Protein AF-A0A920TY82-F1 (afdb_monomer)

Foldseek 3Di:
DPDLVVVLLVVLLVVLQVLCVVVVHHLDLVVLVVQCPDPDHDQSNVLSSLSSNLSVQLVVCVVVVNPPSNVVSVVVNQVSLCPRPPVVSVVSVVVSVVVVCVVVVVPD

Sequence (108 aa):
MNNIVDNVIRELEFKAGVTLASFGLQAELKSIQNYLNKESIDEDLRDACYIIFRTHFIREALKRDDAEDACYNLIMLWDHCSKAGDENYNEILVDSIDKLLKVTNKRI

Nearest PDB structures (foldseek):
  6uve-assembly1_B  TM=4.789E-01  e=3.142E+00  Homo sapiens

Secondary structure (DSSP, 8-state):
---HHHHHHHHHHHHHHHHHHHTT----HHHHHHHHT-SS--HHHHHHHHHHHHHHHHHHHHHTT-HHHHHHHHHHHHHHHTT-SSHHHHHHHHHHHHHHHHHHGGG-

Solvent-accessible surface area (backbone atoms only — not comparable to full-atom values): 6048 Å² total; per-residue (Å²): 131,94,44,69,67,60,53,50,53,50,52,52,42,50,56,24,48,53,50,34,45,76,73,75,42,72,99,42,68,70,60,34,52,57,54,73,69,44,96,74,67,59,66,68,57,47,50,23,36,49,48,50,53,32,55,50,48,26,53,55,19,57,75,67,72,33,62,65,58,23,49,52,31,49,52,54,45,50,58,46,32,71,68,42,92,55,58,66,51,32,50,54,51,52,54,48,49,52,53,49,48,59,62,62,59,70,76,113

Structure (mmCIF, N/CA/C/O backbone):
data_AF-A0A920TY82-F1
#
_entry.id   AF-A0A920TY82-F1
#
loop_
_atom_site.group_PDB
_atom_site.id
_atom_site.type_symbol
_atom_site.label_atom_id
_atom_site.label_alt_id
_atom_site.label_comp_id
_atom_site.label_asym_id
_atom_site.label_entity_id
_atom_site.label_seq_id
_atom_site.pdbx_PDB_ins_code
_atom_site.Cartn_x
_atom_site.Cartn_y
_atom_site.Cartn_z
_atom_site.occupancy
_atom_site.B_iso_or_equiv
_atom_site.auth_seq_id
_atom_site.auth_comp_id
_atom_site.auth_asym_id
_atom_site.auth_atom_id
_atom_site.pdbx_PDB_model_num
ATOM 1 N N . MET A 1 1 ? 3.964 4.453 -17.888 1.00 35.78 1 MET A N 1
ATOM 2 C CA . MET A 1 1 ? 4.418 3.049 -17.968 1.00 35.78 1 MET A CA 1
ATOM 3 C C . MET A 1 1 ? 3.579 2.270 -16.962 1.00 35.78 1 MET A C 1
ATOM 5 O O . MET A 1 1 ? 3.731 2.530 -15.779 1.00 35.78 1 MET A O 1
ATOM 9 N N . ASN A 1 2 ? 2.627 1.434 -17.398 1.00 51.59 2 ASN A N 1
ATOM 10 C CA . ASN A 1 2 ? 1.837 0.579 -16.493 1.00 51.59 2 ASN A CA 1
ATOM 11 C C . ASN A 1 2 ? 2.743 -0.556 -15.993 1.00 51.59 2 ASN A C 1
ATOM 13 O O . ASN A 1 2 ? 2.744 -1.647 -16.557 1.00 51.59 2 ASN A O 1
ATOM 17 N N . ASN A 1 3 ? 3.590 -0.263 -15.005 1.00 74.31 3 ASN A N 1
ATOM 18 C CA . ASN A 1 3 ? 4.376 -1.283 -14.326 1.00 74.31 3 ASN A CA 1
ATOM 19 C C . ASN A 1 3 ? 3.437 -2.029 -13.373 1.00 74.31 3 ASN A C 1
ATOM 21 O O . ASN A 1 3 ? 2.709 -1.391 -12.616 1.00 74.31 3 ASN A O 1
ATOM 25 N N . ILE A 1 4 ? 3.451 -3.363 -13.412 1.00 77.00 4 ILE A N 1
ATOM 26 C CA . ILE A 1 4 ? 2.652 -4.206 -12.515 1.00 77.00 4 ILE A CA 1
ATOM 27 C C . ILE A 1 4 ? 2.857 -3.774 -11.059 1.00 77.00 4 ILE A C 1
ATOM 29 O O . ILE A 1 4 ? 1.874 -3.636 -10.345 1.00 77.00 4 ILE A O 1
ATOM 33 N N . VAL A 1 5 ? 4.089 -3.427 -10.668 1.00 80.38 5 VAL A N 1
ATOM 34 C CA . VAL A 1 5 ? 4.418 -2.923 -9.323 1.00 80.38 5 VAL A CA 1
ATOM 35 C C . VAL A 1 5 ? 3.643 -1.649 -8.961 1.00 80.38 5 VAL A C 1
ATOM 37 O O . VAL A 1 5 ? 3.122 -1.553 -7.857 1.00 80.38 5 VAL A O 1
ATOM 40 N N . ASP A 1 6 ? 3.511 -0.685 -9.879 1.00 86.25 6 ASP A N 1
ATOM 41 C CA . ASP A 1 6 ? 2.753 0.551 -9.613 1.00 86.25 6 ASP A CA 1
ATOM 42 C C . ASP A 1 6 ? 1.248 0.269 -9.495 1.00 86.25 6 ASP A C 1
ATOM 44 O O . ASP A 1 6 ? 0.568 0.915 -8.704 1.00 86.25 6 ASP A O 1
ATOM 48 N N . ASN A 1 7 ? 0.728 -0.732 -10.214 1.00 88.12 7 ASN A N 1
ATOM 49 C CA . ASN A 1 7 ? -0.659 -1.167 -10.038 1.00 88.12 7 ASN A CA 1
ATOM 50 C C . ASN A 1 7 ? -0.880 -1.819 -8.666 1.00 88.12 7 ASN A C 1
ATOM 52 O O . ASN A 1 7 ? -1.856 -1.468 -8.010 1.00 88.12 7 ASN A O 1
ATOM 56 N N . VAL A 1 8 ? 0.033 -2.691 -8.210 1.00 90.44 8 VAL A N 1
ATOM 57 C CA 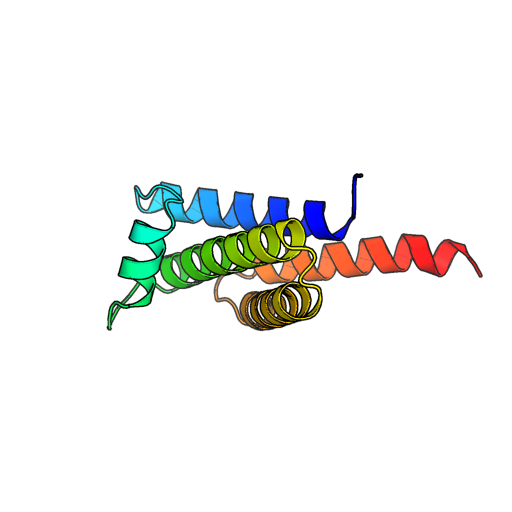. VAL A 1 8 ? -0.037 -3.282 -6.858 1.00 90.44 8 VAL A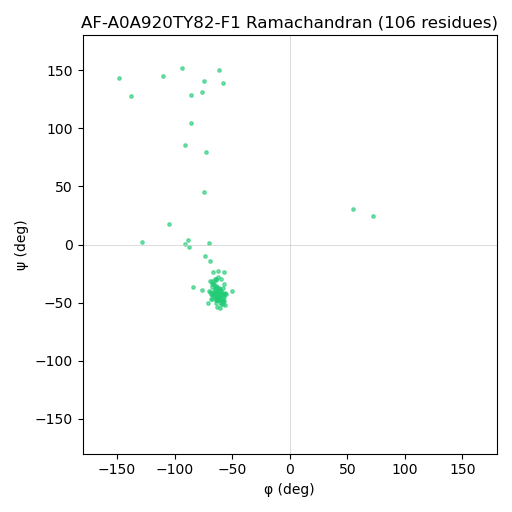 CA 1
ATOM 58 C C . VAL A 1 8 ? -0.027 -2.184 -5.800 1.00 90.44 8 VAL A C 1
ATOM 60 O O . VAL A 1 8 ? -0.885 -2.155 -4.925 1.00 90.44 8 VAL A O 1
ATOM 63 N N . ILE A 1 9 ? 0.915 -1.240 -5.911 1.00 93.25 9 ILE A N 1
ATOM 64 C CA . ILE A 1 9 ? 1.035 -0.118 -4.975 1.00 93.25 9 ILE A CA 1
ATOM 65 C C . ILE A 1 9 ? -0.265 0.688 -4.926 1.00 93.25 9 ILE A C 1
ATOM 67 O O . ILE A 1 9 ? -0.737 0.998 -3.839 1.00 93.25 9 ILE A O 1
ATOM 71 N N . ARG A 1 10 ? -0.876 0.995 -6.076 1.00 93.75 10 ARG A N 1
ATOM 72 C CA . ARG A 1 10 ? -2.145 1.739 -6.117 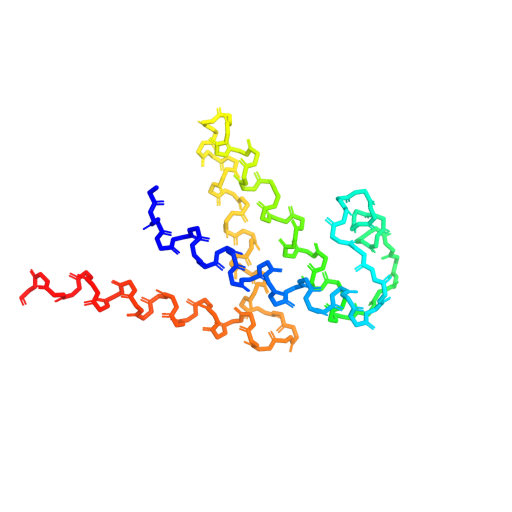1.00 93.75 10 ARG A CA 1
ATOM 73 C C . ARG A 1 10 ? -3.308 0.972 -5.498 1.00 93.75 10 ARG A C 1
ATOM 75 O O . ARG A 1 10 ? -4.167 1.589 -4.880 1.00 93.75 10 ARG A O 1
ATOM 82 N N . GLU A 1 11 ? -3.365 -0.341 -5.685 1.00 94.62 11 GLU A N 1
ATOM 83 C CA . GLU A 1 11 ? -4.423 -1.178 -5.116 1.00 94.62 11 GLU A CA 1
ATOM 84 C C . GLU A 1 11 ? -4.304 -1.254 -3.586 1.00 94.62 11 GLU A C 1
ATOM 86 O O . GLU A 1 11 ? -5.292 -1.050 -2.877 1.00 94.62 11 GLU A O 1
ATOM 91 N N . LEU A 1 12 ? -3.076 -1.404 -3.076 1.00 95.88 12 LEU A N 1
ATOM 92 C CA . LEU A 1 12 ? -2.774 -1.303 -1.645 1.00 95.88 12 LEU A CA 1
ATOM 93 C C . LEU A 1 12 ? -3.117 0.088 -1.088 1.00 95.88 12 LEU A C 1
ATOM 95 O O . LEU A 1 12 ? -3.782 0.189 -0.059 1.00 95.88 12 LEU A O 1
ATOM 99 N N . GLU A 1 13 ? -2.715 1.160 -1.779 1.00 95.62 13 GLU A N 1
ATOM 100 C CA . GLU A 1 13 ? -3.040 2.545 -1.407 1.00 95.62 13 GLU A CA 1
ATOM 101 C C . GLU A 1 13 ? -4.551 2.781 -1.369 1.00 95.62 13 GLU A C 1
ATOM 103 O O . GLU A 1 13 ? -5.048 3.442 -0.460 1.00 95.62 13 GLU A O 1
ATOM 108 N N . PHE A 1 14 ? -5.295 2.238 -2.335 1.00 95.50 14 PHE A N 1
ATOM 109 C CA . PHE A 1 14 ? -6.746 2.365 -2.382 1.00 95.50 14 PHE A CA 1
ATOM 110 C C . PHE A 1 14 ? -7.399 1.681 -1.181 1.00 95.50 14 PHE A C 1
ATOM 112 O O . PHE A 1 14 ? -8.189 2.309 -0.476 1.00 95.50 14 PHE A O 1
ATOM 119 N N . LYS A 1 15 ? -7.037 0.422 -0.909 1.00 95.81 15 LYS A N 1
ATOM 120 C CA . LYS A 1 15 ? -7.571 -0.333 0.229 1.00 95.81 15 LYS A CA 1
ATOM 121 C C . LYS A 1 15 ? -7.229 0.343 1.562 1.00 95.81 15 LYS A C 1
ATOM 123 O O . LYS A 1 15 ? -8.129 0.562 2.371 1.00 95.81 15 LYS A O 1
ATOM 128 N N . ALA A 1 16 ? -5.980 0.770 1.746 1.00 96.31 16 ALA A N 1
ATOM 129 C CA . ALA A 1 16 ? -5.565 1.522 2.927 1.00 96.31 16 ALA A CA 1
ATOM 130 C C . ALA A 1 16 ? -6.300 2.864 3.044 1.00 96.31 16 ALA A C 1
ATOM 132 O O . ALA A 1 16 ? -6.725 3.246 4.131 1.00 96.31 16 ALA A O 1
ATOM 133 N N . GLY A 1 17 ? -6.518 3.563 1.929 1.00 96.12 17 GLY A N 1
ATOM 134 C CA . GLY A 1 17 ? -7.290 4.803 1.885 1.00 96.12 17 GLY A CA 1
ATOM 135 C C . GLY A 1 17 ? -8.746 4.620 2.318 1.00 96.12 17 GLY A C 1
ATOM 136 O O . GLY A 1 17 ? -9.271 5.466 3.042 1.00 96.12 17 GLY A O 1
ATOM 137 N N . VAL A 1 18 ? -9.386 3.509 1.937 1.00 96.12 18 VAL A N 1
ATOM 138 C CA . VAL A 1 18 ? -10.739 3.154 2.400 1.00 96.12 18 VAL A CA 1
ATOM 139 C C . VAL A 1 18 ? -10.757 2.936 3.913 1.00 96.12 18 VAL A C 1
ATOM 141 O O . VAL A 1 18 ? -11.632 3.481 4.585 1.00 96.12 18 VAL A O 1
ATOM 144 N N . THR A 1 19 ? -9.774 2.215 4.458 1.00 96.12 19 THR A N 1
ATOM 145 C CA . THR A 1 19 ? -9.646 2.026 5.910 1.00 96.12 19 THR A CA 1
ATOM 146 C C . THR A 1 19 ? -9.407 3.360 6.619 1.00 96.12 19 THR A C 1
ATOM 148 O O . THR A 1 19 ? -10.130 3.700 7.546 1.00 96.12 19 THR A O 1
ATOM 151 N N . LEU A 1 20 ? -8.479 4.204 6.158 1.00 95.44 20 LEU A N 1
ATOM 152 C CA . LEU A 1 20 ? -8.277 5.536 6.751 1.00 95.44 20 LEU A CA 1
ATOM 153 C C . LEU A 1 20 ? -9.570 6.365 6.757 1.00 95.44 20 LEU A C 1
ATOM 155 O O . LEU A 1 20 ? -9.903 6.989 7.769 1.00 95.44 20 LEU A O 1
ATOM 159 N N . ALA A 1 21 ? -10.333 6.324 5.663 1.00 94.62 21 ALA A N 1
ATOM 160 C CA . ALA A 1 21 ? -11.600 7.031 5.554 1.00 94.62 21 ALA A CA 1
ATOM 161 C C . ALA A 1 21 ? -12.654 6.519 6.552 1.00 94.62 21 ALA A C 1
ATOM 163 O O . ALA A 1 21 ? -13.398 7.337 7.096 1.00 94.62 21 ALA A O 1
ATOM 164 N N . SER A 1 22 ? -12.701 5.214 6.859 1.00 95.56 22 SER A N 1
ATOM 165 C CA . SER A 1 22 ? -13.621 4.684 7.881 1.00 95.56 22 SER A CA 1
ATOM 166 C C . SER A 1 22 ? -13.286 5.163 9.296 1.00 95.56 22 SER A C 1
ATOM 168 O O . SER A 1 22 ? -14.181 5.254 10.132 1.00 95.56 22 SER A O 1
ATOM 170 N N . PHE A 1 23 ? -12.032 5.547 9.550 1.00 93.00 23 PHE A N 1
ATOM 171 C CA . PHE A 1 23 ? -11.602 6.215 10.786 1.00 93.00 23 PHE A CA 1
ATOM 172 C C . PHE A 1 23 ? -11.726 7.751 10.729 1.00 93.00 23 PHE A C 1
ATOM 174 O O . PHE A 1 23 ? -11.342 8.438 11.676 1.00 93.00 23 PHE A O 1
ATOM 181 N N . GLY A 1 24 ? -12.259 8.317 9.638 1.00 92.81 24 GLY A N 1
ATOM 182 C CA . GLY A 1 24 ? -12.388 9.766 9.453 1.00 92.81 24 GLY A CA 1
ATOM 183 C C . GLY A 1 24 ? -1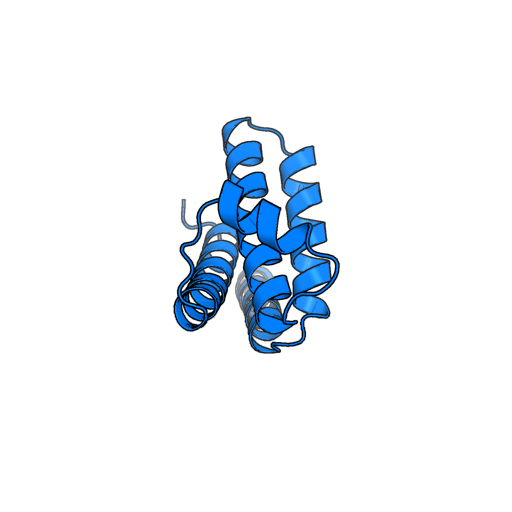1.059 10.475 9.177 1.00 92.81 24 GLY A C 1
ATOM 184 O O . GLY A 1 24 ? -10.924 11.665 9.465 1.00 92.81 24 GLY A O 1
ATOM 185 N N . LEU A 1 25 ? -10.065 9.756 8.649 1.00 91.81 25 LEU A N 1
ATOM 186 C CA . LEU A 1 25 ? -8.713 10.257 8.424 1.00 91.81 25 LEU A CA 1
ATOM 187 C C . LEU A 1 25 ? -8.410 10.424 6.940 1.00 91.81 25 LEU A C 1
ATOM 189 O O . LEU A 1 25 ? -8.824 9.634 6.095 1.00 91.81 25 LEU A O 1
ATOM 193 N N . GLN A 1 26 ? -7.633 11.460 6.637 1.00 88.44 26 GLN A N 1
ATOM 194 C CA . GLN A 1 26 ? -7.049 11.655 5.317 1.00 88.44 26 GLN A CA 1
ATOM 195 C C . GLN A 1 26 ? -5.648 11.046 5.258 1.00 88.44 26 GLN A C 1
ATOM 197 O O . GLN A 1 26 ? -4.927 11.004 6.258 1.00 88.44 26 GLN A O 1
ATOM 202 N N . ALA A 1 27 ? -5.247 10.626 4.059 1.00 86.88 27 ALA A N 1
ATOM 203 C CA . ALA A 1 27 ? -3.937 10.052 3.759 1.00 86.88 27 ALA A CA 1
ATOM 204 C C . ALA A 1 27 ? -2.809 11.110 3.721 1.00 86.88 27 ALA A C 1
ATOM 206 O O . ALA A 1 27 ? -1.983 11.139 2.811 1.00 86.88 27 ALA A O 1
ATOM 207 N N . GLU A 1 28 ? -2.778 12.015 4.699 1.00 91.62 28 GLU A N 1
ATOM 208 C CA . GLU A 1 28 ? -1.723 13.015 4.841 1.00 91.62 28 GLU A CA 1
ATOM 209 C C . GLU A 1 28 ? -0.539 12.443 5.626 1.00 91.62 28 GLU A C 1
ATOM 211 O O . GLU A 1 28 ? -0.699 11.952 6.746 1.00 91.62 28 GLU A O 1
ATOM 216 N N . LEU A 1 29 ? 0.674 12.565 5.078 1.00 91.31 29 LEU A N 1
ATOM 217 C CA . LEU A 1 29 ? 1.872 11.922 5.633 1.00 91.31 29 LEU A CA 1
ATOM 218 C C . LEU A 1 29 ? 2.149 12.301 7.095 1.00 91.31 29 LEU A C 1
ATOM 220 O O . LEU A 1 29 ? 2.470 11.437 7.907 1.00 91.31 29 LEU A O 1
ATOM 224 N N . LYS A 1 30 ? 1.994 13.582 7.450 1.00 91.50 30 LYS A N 1
ATOM 225 C CA . LYS A 1 30 ? 2.206 14.059 8.825 1.00 91.50 30 LYS A CA 1
ATOM 226 C C . LYS A 1 30 ? 1.201 13.436 9.796 1.00 91.50 30 LYS A C 1
ATOM 228 O O . LYS A 1 30 ? 1.565 13.043 10.901 1.00 91.50 30 LYS A O 1
ATOM 233 N N . SER A 1 31 ? -0.058 13.337 9.378 1.00 89.25 31 SER A N 1
ATOM 234 C CA . SER A 1 31 ? -1.120 12.711 10.164 1.00 89.25 31 SER A CA 1
ATOM 235 C C . SER A 1 31 ? -0.822 11.227 10.366 1.00 89.25 31 SER A C 1
ATOM 237 O O . SER A 1 31 ? -0.815 10.759 11.501 1.00 89.25 31 SER A O 1
ATOM 239 N N . ILE A 1 32 ? -0.458 10.518 9.297 1.00 93.75 32 ILE A N 1
ATOM 240 C CA . ILE A 1 32 ? -0.055 9.105 9.332 1.00 93.75 32 ILE A CA 1
ATOM 241 C C . ILE A 1 32 ? 1.124 8.870 10.283 1.00 93.75 32 ILE A C 1
ATOM 243 O O . ILE A 1 32 ? 1.050 8.000 11.147 1.00 93.75 32 ILE A O 1
ATOM 247 N N . GLN A 1 33 ? 2.186 9.673 10.181 1.00 91.94 33 GLN A N 1
ATOM 248 C CA . GLN A 1 33 ? 3.344 9.589 11.078 1.00 91.94 33 GLN A CA 1
ATOM 249 C C . GLN A 1 33 ? 2.946 9.754 12.547 1.00 91.94 33 GLN A C 1
ATOM 251 O O . GLN A 1 33 ? 3.408 9.003 13.402 1.00 91.94 33 GLN A O 1
ATOM 256 N N . ASN A 1 34 ? 2.057 10.704 12.850 1.00 91.81 34 ASN A N 1
ATOM 257 C CA . ASN A 1 34 ? 1.576 10.904 14.215 1.00 91.81 34 ASN A CA 1
ATOM 258 C C . ASN A 1 34 ? 0.816 9.685 14.746 1.00 91.81 34 ASN A C 1
ATOM 260 O O . ASN A 1 34 ? 0.931 9.387 15.930 1.00 91.81 34 ASN A O 1
ATOM 264 N N . TYR A 1 35 ? 0.048 8.993 13.901 1.00 91.69 35 TYR A N 1
ATOM 265 C CA . TYR A 1 35 ? -0.643 7.760 14.282 1.00 91.69 35 TYR A CA 1
ATOM 266 C C . TYR A 1 35 ? 0.334 6.616 14.541 1.00 91.69 35 TYR A C 1
ATOM 268 O O . TYR A 1 35 ? 0.246 5.981 15.587 1.00 91.69 35 TYR A O 1
ATOM 276 N N . LEU A 1 36 ? 1.304 6.410 13.649 1.00 92.06 36 LEU A N 1
ATOM 277 C CA . LEU A 1 36 ? 2.317 5.359 13.795 1.00 92.06 36 LEU A CA 1
ATOM 278 C C . LEU A 1 36 ? 3.208 5.537 15.037 1.00 92.06 36 LEU A C 1
ATOM 280 O O . LEU A 1 36 ? 3.764 4.561 15.527 1.00 92.06 36 LEU A O 1
ATOM 284 N N . ASN A 1 37 ? 3.321 6.759 15.563 1.00 92.25 37 ASN A N 1
ATOM 285 C CA . ASN A 1 37 ? 4.085 7.061 16.776 1.00 92.25 37 ASN A CA 1
ATOM 286 C C . ASN A 1 37 ? 3.286 6.898 18.082 1.00 92.25 37 ASN A C 1
ATOM 288 O O . ASN A 1 37 ? 3.837 7.131 19.159 1.00 92.25 37 ASN A O 1
ATOM 292 N N . LYS A 1 38 ? 1.992 6.559 18.027 1.00 92.19 38 LYS A N 1
ATOM 293 C CA . LYS A 1 38 ? 1.191 6.342 19.241 1.00 92.19 38 LYS A CA 1
ATOM 294 C C . LYS A 1 38 ? 1.563 5.013 19.893 1.00 92.19 38 LYS A C 1
ATOM 296 O O . LYS A 1 38 ? 1.719 4.009 19.209 1.00 92.19 38 LYS A O 1
ATOM 301 N N . GLU A 1 39 ? 1.611 4.993 21.225 1.00 86.00 39 GLU A N 1
ATOM 302 C CA . GLU A 1 39 ? 1.823 3.756 21.999 1.00 86.00 39 GLU A CA 1
ATOM 303 C C . GLU A 1 39 ? 0.697 2.733 21.800 1.00 86.00 39 GLU A C 1
ATOM 305 O O . GLU A 1 39 ? 0.916 1.531 21.920 1.00 86.00 39 GLU A O 1
ATOM 310 N N . SER A 1 40 ? -0.512 3.212 21.498 1.00 90.88 40 SER A N 1
ATOM 311 C CA . SER A 1 40 ? -1.684 2.387 21.237 1.00 90.88 40 SER A CA 1
ATOM 312 C C . SER A 1 40 ? -2.456 2.939 20.045 1.00 90.88 40 SER A C 1
ATOM 314 O O . SER A 1 40 ? -2.775 4.132 19.977 1.00 90.88 40 SER A O 1
ATOM 316 N N . ILE A 1 41 ? -2.717 2.058 19.087 1.00 93.06 41 ILE A N 1
ATOM 317 C CA . ILE A 1 41 ? -3.402 2.328 17.830 1.00 93.06 41 ILE A CA 1
ATOM 318 C C . ILE A 1 41 ? -4.173 1.070 17.436 1.00 93.06 41 ILE A C 1
ATOM 320 O O . ILE A 1 41 ? -3.707 -0.044 17.679 1.00 93.06 41 ILE A O 1
ATOM 324 N N . ASP A 1 42 ? -5.356 1.266 16.861 1.00 94.50 42 ASP A N 1
ATOM 325 C CA . ASP A 1 42 ? -6.138 0.184 16.273 1.00 94.50 42 ASP A CA 1
ATOM 326 C C . ASP A 1 42 ? -5.327 -0.526 15.175 1.00 94.50 42 ASP A C 1
ATOM 328 O O . ASP A 1 42 ? -4.598 0.123 14.423 1.00 94.50 42 ASP A O 1
ATOM 332 N N . GLU A 1 43 ? -5.405 -1.852 15.121 1.00 93.31 43 GLU A N 1
ATOM 333 C CA . GLU A 1 43 ? -4.572 -2.666 14.235 1.00 93.31 43 GLU A CA 1
ATOM 334 C C . GLU A 1 43 ? -4.841 -2.377 12.754 1.00 93.31 43 GLU A C 1
ATOM 336 O O . GLU A 1 43 ? -3.893 -2.128 12.007 1.00 93.31 43 GLU A O 1
ATOM 341 N N . ASP A 1 44 ? -6.109 -2.270 12.353 1.00 93.69 44 ASP A N 1
ATOM 342 C CA . ASP A 1 44 ? -6.484 -1.975 10.967 1.00 93.69 44 ASP A CA 1
ATOM 343 C C . ASP A 1 44 ? -6.014 -0.573 10.567 1.00 93.69 44 ASP A C 1
ATOM 345 O O . ASP A 1 44 ? -5.515 -0.341 9.459 1.00 93.69 44 ASP A O 1
ATOM 349 N N . LEU A 1 45 ? -6.135 0.380 11.498 1.00 94.88 45 LEU A N 1
ATOM 350 C CA . LEU A 1 45 ? -5.656 1.740 11.291 1.00 94.88 45 LEU A CA 1
ATOM 351 C C . LEU A 1 45 ? -4.126 1.792 11.183 1.00 94.88 45 LEU A C 1
ATOM 353 O O . LEU A 1 45 ? -3.591 2.507 10.333 1.00 94.88 45 LEU A O 1
ATOM 357 N N . ARG A 1 46 ? -3.412 1.043 12.028 1.00 95.44 46 ARG A N 1
ATOM 358 C CA . ARG A 1 46 ? -1.949 0.943 11.996 1.00 95.44 46 ARG A CA 1
ATOM 359 C C . ARG A 1 46 ? -1.480 0.394 10.657 1.00 95.44 46 ARG A C 1
ATOM 361 O O . ARG A 1 46 ? -0.580 0.986 10.059 1.00 95.44 46 ARG A O 1
ATOM 368 N N . ASP A 1 47 ? -2.097 -0.683 10.190 1.00 96.06 47 ASP A N 1
ATOM 369 C CA . ASP A 1 47 ? -1.711 -1.346 8.949 1.00 96.06 47 ASP A CA 1
ATOM 370 C C . ASP A 1 47 ? -1.974 -0.426 7.741 1.00 96.06 47 ASP A C 1
ATOM 372 O O . ASP A 1 47 ? -1.089 -0.194 6.911 1.00 96.06 47 ASP A O 1
ATOM 376 N N . ALA A 1 48 ? -3.135 0.241 7.705 1.00 96.44 48 ALA A N 1
ATOM 377 C CA . ALA A 1 48 ? -3.444 1.241 6.681 1.00 96.44 48 ALA A CA 1
ATOM 378 C C . ALA A 1 48 ? -2.461 2.430 6.693 1.00 96.44 48 ALA A C 1
ATOM 380 O O . ALA A 1 48 ? -1.969 2.857 5.643 1.00 96.44 48 ALA A O 1
ATOM 381 N N . CYS A 1 49 ? -2.128 2.958 7.876 1.00 96.50 49 CYS A N 1
ATOM 382 C CA . CYS A 1 49 ? -1.123 4.008 8.026 1.00 96.50 49 CYS A CA 1
ATOM 383 C C . CYS A 1 49 ? 0.254 3.557 7.520 1.00 96.50 49 CYS A C 1
ATOM 385 O O . CYS A 1 49 ? 0.928 4.317 6.821 1.00 96.50 49 CYS A O 1
ATOM 387 N N . TYR A 1 50 ? 0.672 2.335 7.849 1.00 96.44 50 TYR A N 1
ATOM 388 C CA . TYR A 1 50 ? 1.969 1.802 7.445 1.00 96.44 50 TYR A CA 1
ATOM 389 C C . TYR A 1 50 ? 2.079 1.669 5.925 1.00 96.44 50 TYR A C 1
ATOM 391 O O . TYR A 1 50 ? 3.098 2.050 5.344 1.00 96.44 50 TYR A O 1
ATOM 399 N N . ILE A 1 51 ? 1.019 1.190 5.270 1.00 96.56 51 ILE A N 1
ATOM 400 C CA . ILE A 1 51 ? 0.970 1.051 3.813 1.00 96.56 51 ILE A CA 1
ATOM 401 C C . ILE A 1 51 ? 1.139 2.407 3.138 1.00 96.56 51 ILE A C 1
ATOM 403 O O . ILE A 1 51 ? 2.077 2.569 2.360 1.00 96.56 51 ILE A O 1
ATOM 407 N N . ILE A 1 52 ? 0.317 3.407 3.482 1.00 96.94 52 ILE A N 1
ATOM 408 C CA . ILE A 1 52 ? 0.434 4.740 2.867 1.00 96.94 52 ILE A CA 1
ATOM 409 C C . ILE A 1 52 ? 1.808 5.363 3.142 1.00 96.94 52 ILE A C 1
ATOM 411 O O . ILE A 1 52 ? 2.396 6.001 2.266 1.00 96.94 52 ILE A O 1
ATOM 415 N N . PHE A 1 53 ? 2.349 5.167 4.347 1.00 96.62 53 PHE A N 1
ATOM 416 C CA . PHE A 1 53 ? 3.687 5.639 4.685 1.00 96.62 53 PHE A CA 1
ATOM 417 C C . PHE A 1 53 ? 4.742 5.021 3.759 1.00 96.62 53 PHE A C 1
ATOM 419 O O . PHE A 1 53 ? 5.529 5.743 3.150 1.00 96.62 53 PHE A O 1
ATOM 426 N N . ARG A 1 54 ? 4.752 3.694 3.601 1.00 96.31 54 ARG A N 1
ATOM 427 C CA . ARG A 1 54 ? 5.741 3.007 2.761 1.00 96.31 54 ARG A CA 1
ATOM 428 C C . ARG A 1 54 ? 5.594 3.342 1.287 1.00 96.31 54 ARG A C 1
ATOM 430 O O . ARG A 1 54 ? 6.603 3.604 0.635 1.00 96.31 54 ARG A O 1
ATOM 437 N N . THR A 1 55 ? 4.375 3.382 0.759 1.00 95.75 55 THR A N 1
ATOM 438 C CA . THR A 1 55 ? 4.165 3.693 -0.660 1.00 95.75 55 THR A CA 1
ATOM 439 C C . THR A 1 55 ? 4.567 5.126 -0.993 1.00 95.75 55 THR A C 1
ATOM 441 O O . THR A 1 55 ? 5.158 5.355 -2.050 1.00 95.75 55 THR A O 1
ATOM 444 N N . HIS A 1 56 ? 4.376 6.073 -0.066 1.00 95.56 56 HIS A N 1
ATOM 445 C CA . HIS A 1 56 ? 4.920 7.423 -0.192 1.00 95.56 56 HIS A CA 1
ATOM 446 C C . HIS A 1 56 ? 6.445 7.407 -0.389 1.00 95.56 56 HIS A C 1
ATOM 448 O O . HIS A 1 56 ? 6.940 7.978 -1.361 1.00 95.56 56 HIS A O 1
ATOM 454 N N . PHE A 1 57 ? 7.193 6.709 0.474 1.00 95.75 57 PHE A N 1
ATOM 455 C CA . PHE A 1 57 ? 8.657 6.659 0.368 1.00 95.75 57 PHE A CA 1
ATOM 456 C C . PHE A 1 57 ? 9.154 5.907 -0.866 1.00 95.75 57 PHE A C 1
ATOM 458 O O . PHE A 1 57 ? 10.128 6.345 -1.472 1.00 95.75 57 PHE A O 1
ATOM 465 N N . ILE A 1 58 ? 8.454 4.859 -1.317 1.00 95.19 58 ILE A N 1
ATOM 466 C CA . ILE A 1 58 ? 8.758 4.216 -2.607 1.00 95.19 58 ILE A CA 1
ATOM 467 C C . ILE A 1 58 ? 8.663 5.248 -3.737 1.00 95.19 58 ILE A C 1
ATOM 469 O O . ILE A 1 58 ? 9.570 5.356 -4.560 1.00 95.19 58 ILE A O 1
ATOM 473 N N . ARG A 1 59 ? 7.590 6.048 -3.775 1.00 93.69 59 ARG A N 1
ATOM 474 C CA . ARG A 1 59 ? 7.399 7.072 -4.815 1.00 93.69 59 ARG A CA 1
ATOM 475 C C . ARG A 1 59 ? 8.472 8.159 -4.752 1.00 93.69 59 ARG A C 1
ATOM 477 O O . ARG A 1 59 ? 8.984 8.552 -5.799 1.00 93.69 59 ARG A O 1
ATOM 484 N N . GLU A 1 60 ? 8.835 8.630 -3.562 1.00 95.31 60 GLU A N 1
ATOM 485 C CA . GLU A 1 60 ? 9.901 9.627 -3.399 1.00 95.31 60 GLU A CA 1
ATOM 486 C C . GLU A 1 60 ? 11.288 9.078 -3.754 1.00 95.31 60 GLU A C 1
ATOM 488 O O 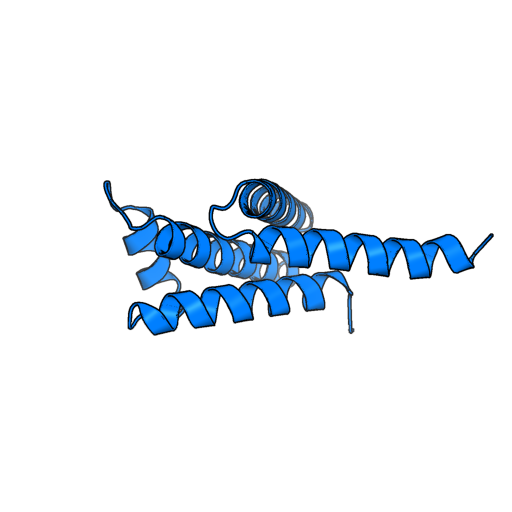. GLU A 1 60 ? 12.101 9.796 -4.334 1.00 95.31 60 GLU A O 1
ATOM 493 N N . ALA A 1 61 ? 11.578 7.812 -3.451 1.00 95.25 61 ALA A N 1
ATOM 494 C CA . ALA A 1 61 ? 12.812 7.151 -3.872 1.00 95.25 61 ALA A CA 1
ATOM 495 C C . ALA A 1 61 ? 12.893 7.030 -5.403 1.00 95.25 61 ALA A C 1
ATOM 497 O O . ALA A 1 61 ? 13.878 7.451 -6.005 1.00 95.25 61 ALA A O 1
ATOM 498 N N . LEU A 1 62 ? 11.812 6.587 -6.057 1.00 91.94 62 LEU A N 1
ATOM 499 C CA . LEU A 1 62 ? 11.746 6.495 -7.520 1.00 91.94 62 LEU A CA 1
ATOM 500 C C . LEU A 1 62 ? 11.912 7.858 -8.213 1.00 91.94 62 LEU A C 1
ATOM 502 O O . LEU A 1 62 ? 12.557 7.937 -9.254 1.00 91.94 62 LEU A O 1
ATOM 506 N N . LYS A 1 63 ? 11.371 8.945 -7.644 1.00 94.81 63 LYS A N 1
ATOM 507 C CA . LYS A 1 63 ? 11.584 10.313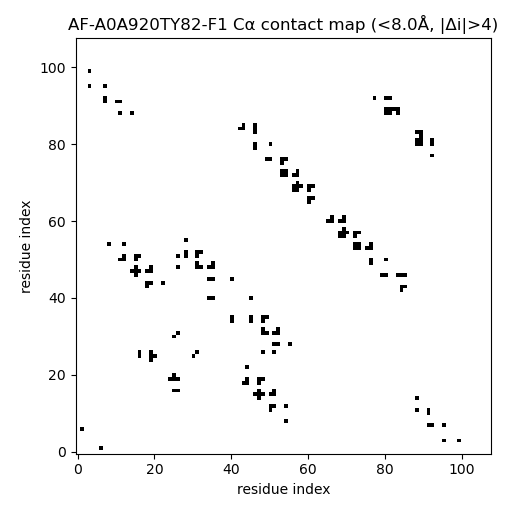 -8.163 1.00 94.81 63 LYS A CA 1
ATOM 508 C C . LYS A 1 63 ? 13.047 10.758 -8.091 1.00 94.81 63 LYS A C 1
ATOM 510 O O . LYS A 1 63 ? 13.460 11.590 -8.894 1.00 94.81 63 LYS A O 1
ATOM 515 N N . ARG A 1 64 ? 13.797 10.241 -7.116 1.00 96.38 64 ARG A N 1
ATOM 516 C CA . ARG A 1 64 ? 15.220 10.534 -6.891 1.00 96.38 64 ARG A CA 1
ATOM 517 C C . ARG A 1 64 ? 16.154 9.567 -7.626 1.00 96.38 64 ARG A C 1
ATOM 519 O O . ARG A 1 64 ? 17.361 9.730 -7.512 1.00 96.38 64 ARG A O 1
ATOM 526 N N . ASP A 1 65 ? 15.601 8.601 -8.364 1.00 94.75 65 ASP A N 1
ATOM 527 C CA . ASP A 1 65 ? 16.336 7.478 -8.965 1.00 94.75 65 ASP A CA 1
ATOM 528 C C . ASP A 1 65 ? 17.147 6.670 -7.928 1.00 94.75 65 ASP A C 1
ATOM 530 O O . ASP A 1 65 ? 18.199 6.102 -8.211 1.00 94.75 65 ASP A O 1
ATOM 534 N N . ASP A 1 66 ? 16.644 6.627 -6.691 1.00 96.88 66 ASP A N 1
ATOM 535 C CA . ASP A 1 66 ? 17.247 5.900 -5.576 1.00 96.88 66 ASP A CA 1
ATOM 536 C C . ASP A 1 66 ? 16.671 4.480 -5.519 1.00 96.88 66 ASP A C 1
ATOM 538 O O . ASP A 1 66 ? 15.669 4.194 -4.855 1.00 96.88 66 ASP A O 1
ATOM 542 N N . ALA A 1 67 ? 17.280 3.585 -6.295 1.00 93.62 67 ALA A N 1
ATOM 543 C CA . ALA A 1 67 ? 16.841 2.199 -6.394 1.00 93.62 67 ALA A CA 1
ATOM 544 C C . ALA A 1 67 ? 16.998 1.428 -5.072 1.00 93.62 67 ALA A C 1
ATOM 546 O O . ALA A 1 67 ? 16.218 0.509 -4.819 1.00 93.62 67 ALA A O 1
ATOM 547 N N . GLU A 1 68 ? 17.970 1.790 -4.232 1.00 96.50 68 GLU A N 1
ATOM 548 C CA . GLU A 1 68 ? 18.210 1.125 -2.950 1.00 96.50 68 GLU A CA 1
ATOM 549 C C . GLU A 1 68 ? 17.087 1.452 -1.960 1.00 96.50 68 GLU A C 1
ATOM 551 O O . GLU A 1 68 ? 16.452 0.535 -1.432 1.00 96.50 68 GLU A O 1
ATOM 556 N N . ASP A 1 69 ? 16.762 2.738 -1.791 1.00 95.12 69 ASP A N 1
ATOM 557 C CA . ASP A 1 69 ? 15.672 3.190 -0.916 1.00 95.12 69 ASP A CA 1
ATOM 558 C C . ASP A 1 69 ? 14.303 2.685 -1.415 1.00 95.12 69 ASP A C 1
ATOM 560 O O . ASP A 1 69 ? 13.453 2.244 -0.630 1.00 95.12 69 ASP A O 1
ATOM 564 N N . ALA A 1 70 ? 14.095 2.650 -2.737 1.00 94.44 70 ALA A N 1
ATOM 565 C CA . ALA A 1 70 ? 12.880 2.090 -3.327 1.00 94.44 70 ALA A CA 1
ATOM 566 C C . ALA A 1 70 ? 12.741 0.587 -3.029 1.00 94.44 70 ALA A C 1
ATOM 568 O O . ALA A 1 70 ? 11.677 0.143 -2.588 1.00 94.44 70 ALA A O 1
ATOM 569 N N . CYS A 1 71 ? 13.808 -0.197 -3.229 1.00 93.69 71 CYS A N 1
ATOM 570 C CA . CYS A 1 71 ? 13.814 -1.631 -2.932 1.00 93.69 71 CYS A CA 1
ATOM 571 C C . CYS A 1 71 ? 13.613 -1.905 -1.440 1.00 93.69 71 CYS A C 1
ATOM 573 O O . CYS A 1 71 ? 12.827 -2.782 -1.081 1.00 93.69 71 CYS A O 1
ATOM 575 N N . TYR A 1 72 ? 14.276 -1.140 -0.571 1.00 96.50 72 TYR A N 1
ATOM 576 C CA . TYR A 1 72 ? 14.125 -1.269 0.874 1.00 96.50 72 TYR A CA 1
ATOM 577 C C . TYR A 1 72 ? 12.666 -1.068 1.300 1.00 96.50 72 TYR A C 1
ATOM 579 O O . TYR A 1 72 ? 12.089 -1.928 1.969 1.00 96.50 72 TYR A O 1
ATOM 587 N N . ASN A 1 73 ? 12.025 0.020 0.861 1.00 96.31 73 ASN A N 1
ATOM 588 C CA . ASN A 1 73 ? 10.631 0.275 1.224 1.00 96.31 73 ASN A CA 1
ATOM 589 C C . ASN A 1 73 ? 9.659 -0.736 0.598 1.00 96.31 73 ASN A C 1
ATOM 591 O O . ASN A 1 73 ? 8.665 -1.074 1.238 1.00 96.31 73 ASN A O 1
ATOM 595 N N . LEU A 1 74 ? 9.952 -1.261 -0.598 1.00 93.38 74 LEU A N 1
ATOM 596 C CA . LEU A 1 74 ? 9.183 -2.352 -1.204 1.00 93.38 74 LEU A CA 1
ATOM 597 C C . LEU A 1 74 ? 9.241 -3.633 -0.365 1.00 93.38 74 LEU A C 1
ATOM 599 O O . LEU A 1 74 ? 8.198 -4.229 -0.115 1.00 93.38 74 LEU A O 1
ATOM 603 N N . ILE A 1 75 ? 10.425 -4.037 0.104 1.00 94.75 75 ILE A N 1
ATOM 604 C CA . ILE A 1 75 ? 10.587 -5.223 0.962 1.00 94.75 75 ILE A CA 1
ATOM 605 C C . ILE A 1 75 ? 9.819 -5.041 2.273 1.00 94.75 75 ILE A C 1
ATOM 607 O O . ILE A 1 75 ? 9.090 -5.939 2.687 1.00 94.75 75 ILE A O 1
ATOM 611 N N . MET A 1 76 ? 9.938 -3.868 2.901 1.00 96.62 76 MET A N 1
ATOM 612 C CA . MET A 1 76 ? 9.231 -3.563 4.148 1.00 96.62 76 MET A CA 1
ATOM 613 C C . MET A 1 76 ? 7.709 -3.561 3.968 1.00 96.62 76 MET A C 1
ATOM 615 O O . MET A 1 76 ? 6.989 -4.048 4.837 1.00 96.62 76 MET A O 1
ATOM 619 N N . LEU A 1 77 ? 7.213 -3.023 2.850 1.00 95.88 77 LEU A N 1
ATOM 620 C CA . LEU A 1 77 ? 5.793 -3.065 2.504 1.00 95.88 77 LEU A CA 1
ATOM 621 C C . LEU A 1 77 ? 5.318 -4.511 2.321 1.00 95.88 77 LEU A C 1
ATOM 623 O O . LEU A 1 77 ? 4.284 -4.887 2.865 1.00 95.88 77 LEU A O 1
ATOM 627 N N . TRP A 1 78 ? 6.092 -5.324 1.600 1.00 93.75 78 TRP A N 1
ATOM 628 C CA . TRP A 1 78 ? 5.754 -6.719 1.329 1.00 93.75 78 TRP A CA 1
ATOM 629 C C . TRP A 1 78 ? 5.713 -7.567 2.604 1.00 93.75 78 TRP A C 1
ATOM 631 O O . TRP A 1 78 ? 4.754 -8.306 2.822 1.00 93.75 78 TRP A O 1
ATOM 641 N N . ASP A 1 79 ? 6.726 -7.433 3.467 1.00 95.31 79 ASP A N 1
ATOM 642 C CA . ASP A 1 79 ? 6.775 -8.129 4.757 1.00 95.31 79 ASP A CA 1
ATOM 643 C C . ASP A 1 79 ? 5.575 -7.753 5.632 1.00 95.31 79 ASP A C 1
ATOM 645 O O . ASP A 1 79 ? 4.927 -8.635 6.196 1.00 95.31 79 ASP A O 1
ATOM 649 N N . HIS A 1 80 ? 5.231 -6.463 5.681 1.00 95.75 80 HIS A N 1
ATOM 650 C CA . HIS A 1 80 ? 4.092 -5.986 6.452 1.00 95.75 80 HIS A CA 1
ATOM 651 C C . HIS A 1 80 ? 2.764 -6.551 5.935 1.00 95.75 80 HIS A C 1
ATOM 653 O O . HIS A 1 80 ? 2.039 -7.182 6.696 1.00 95.75 80 HIS A O 1
ATOM 659 N N . CYS A 1 81 ? 2.469 -6.404 4.641 1.00 95.50 81 CYS A N 1
ATOM 660 C CA . CYS A 1 81 ? 1.231 -6.916 4.051 1.00 95.50 81 CYS A CA 1
ATOM 661 C C . CYS A 1 81 ? 1.089 -8.444 4.195 1.00 95.50 81 CYS A C 1
ATOM 663 O O . CYS A 1 81 ? -0.028 -8.925 4.330 1.00 95.50 81 CYS A O 1
ATOM 665 N N . SER A 1 82 ? 2.193 -9.205 4.233 1.00 93.56 82 SER A N 1
ATOM 666 C CA . SER A 1 82 ? 2.161 -10.666 4.438 1.00 93.56 82 SER A CA 1
ATOM 667 C C . SER A 1 82 ? 1.727 -11.117 5.844 1.00 93.56 82 SER A C 1
ATOM 669 O O . SER A 1 82 ? 1.441 -12.295 6.048 1.00 93.56 82 SER A O 1
ATOM 671 N N . LYS A 1 83 ? 1.707 -10.196 6.816 1.00 94.00 83 LYS A N 1
ATOM 672 C CA . LYS A 1 83 ? 1.397 -10.450 8.236 1.00 94.00 83 LYS A CA 1
ATOM 673 C C . LYS A 1 83 ? 0.317 -9.511 8.784 1.00 94.00 83 LYS A C 1
ATOM 675 O O . LYS A 1 83 ? 0.055 -9.552 9.984 1.00 94.00 83 LYS A O 1
ATOM 680 N N . ALA A 1 84 ? -0.230 -8.633 7.944 1.00 92.44 84 ALA A N 1
ATOM 681 C CA . ALA A 1 84 ? -1.249 -7.66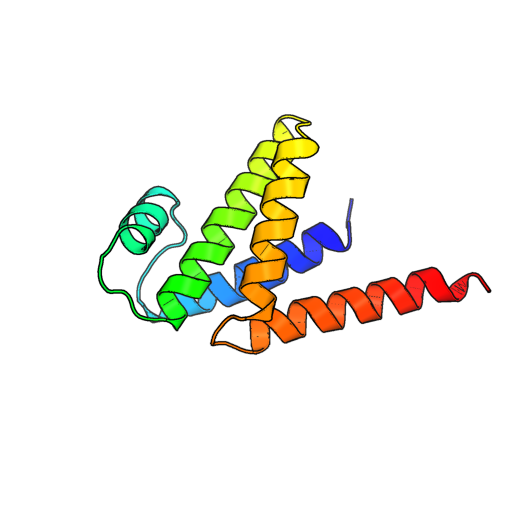6 8.331 1.00 92.44 84 ALA A CA 1
ATOM 682 C C . ALA A 1 84 ? -2.515 -8.381 8.822 1.00 92.44 84 ALA A C 1
ATOM 684 O O . ALA A 1 84 ? -2.819 -9.486 8.367 1.00 92.44 84 ALA A O 1
ATOM 685 N N . GLY A 1 85 ? -3.248 -7.741 9.735 1.00 85.94 85 GLY A N 1
ATOM 686 C CA . GLY A 1 85 ? -4.496 -8.295 10.271 1.00 85.94 85 GLY A CA 1
ATOM 687 C C . GLY A 1 85 ? -5.599 -8.392 9.211 1.00 85.94 85 GLY A C 1
ATOM 688 O O . GLY A 1 85 ? -6.388 -9.336 9.216 1.00 85.94 85 GLY A O 1
ATOM 689 N N . ASP A 1 86 ? -5.615 -7.450 8.262 1.00 89.62 86 ASP A N 1
ATOM 690 C CA . ASP A 1 86 ? -6.509 -7.470 7.103 1.00 89.62 86 ASP A CA 1
ATOM 691 C C . ASP A 1 86 ? -5.904 -8.310 5.961 1.00 89.62 86 ASP A C 1
ATOM 693 O O . ASP A 1 86 ? -5.009 -7.865 5.230 1.00 89.62 86 ASP A O 1
ATOM 697 N N . GLU A 1 87 ? -6.436 -9.523 5.782 1.00 91.38 87 GLU A N 1
ATOM 698 C CA . GLU A 1 87 ? -5.993 -10.487 4.765 1.00 91.38 87 GLU A CA 1
ATOM 699 C C . GLU A 1 87 ? -6.061 -9.934 3.332 1.00 91.38 87 GLU A C 1
ATOM 701 O O . GLU A 1 87 ? -5.271 -10.363 2.486 1.00 91.38 87 GLU A O 1
ATOM 706 N N . ASN A 1 88 ? -6.907 -8.927 3.059 1.00 92.56 88 ASN A N 1
ATOM 707 C CA . ASN A 1 88 ? -7.008 -8.317 1.729 1.00 92.56 88 ASN A CA 1
ATOM 708 C C . ASN A 1 88 ? -5.651 -7.778 1.248 1.00 92.56 88 ASN A C 1
ATOM 710 O O . ASN A 1 88 ? -5.359 -7.809 0.054 1.00 92.56 88 ASN A O 1
ATOM 714 N N . TYR A 1 89 ? -4.801 -7.279 2.154 1.00 93.69 89 TYR A N 1
ATOM 715 C CA . TYR A 1 89 ? -3.477 -6.789 1.764 1.00 93.69 89 TYR A CA 1
ATOM 716 C C . TYR A 1 89 ? -2.575 -7.913 1.258 1.00 93.69 89 TYR A C 1
ATOM 718 O O . TYR A 1 89 ? -1.866 -7.731 0.268 1.00 93.69 89 TYR A O 1
ATOM 726 N N . ASN A 1 90 ? -2.618 -9.078 1.904 1.00 93.19 90 ASN A N 1
ATOM 727 C CA . ASN A 1 90 ? -1.875 -10.247 1.456 1.00 93.19 90 ASN A CA 1
ATOM 728 C C . ASN A 1 90 ? -2.455 -10.808 0.149 1.00 93.19 90 ASN A C 1
ATOM 730 O O . ASN A 1 90 ? -1.698 -11.142 -0.761 1.00 93.19 90 ASN A O 1
ATOM 734 N N . GLU A 1 91 ? -3.782 -10.855 0.015 1.00 93.75 91 GLU A N 1
ATOM 735 C CA . GLU A 1 91 ? -4.449 -11.292 -1.217 1.00 93.75 91 GLU A CA 1
ATOM 736 C C . GLU A 1 91 ? -4.030 -10.444 -2.423 1.00 93.75 91 GLU A C 1
ATOM 738 O O . GLU A 1 91 ? -3.642 -11.000 -3.450 1.00 93.75 91 GLU A O 1
ATOM 743 N N . ILE A 1 92 ? -3.990 -9.112 -2.283 1.00 92.75 92 ILE A N 1
ATOM 744 C CA . ILE A 1 92 ? -3.507 -8.202 -3.337 1.00 92.75 92 ILE A CA 1
ATOM 745 C C . ILE A 1 92 ? -2.078 -8.568 -3.774 1.00 92.75 92 ILE A C 1
ATOM 747 O O . ILE A 1 92 ? -1.770 -8.565 -4.973 1.00 92.75 92 ILE A O 1
ATOM 751 N N . LEU A 1 93 ? -1.191 -8.900 -2.828 1.00 89.31 93 LEU A N 1
ATOM 752 C CA . LEU A 1 93 ? 0.184 -9.305 -3.135 1.00 89.31 93 LEU A CA 1
ATOM 753 C C . LEU A 1 93 ? 0.247 -10.653 -3.861 1.00 89.31 93 LEU A C 1
ATOM 755 O O . LEU A 1 93 ? 0.945 -10.769 -4.874 1.00 89.31 93 LEU A O 1
ATOM 759 N N . VAL A 1 94 ? -0.479 -11.656 -3.366 1.00 89.06 94 VAL A N 1
ATOM 760 C CA . VAL A 1 94 ? -0.520 -13.006 -3.946 1.00 89.06 94 VAL A CA 1
ATOM 761 C C . VAL A 1 94 ? -1.090 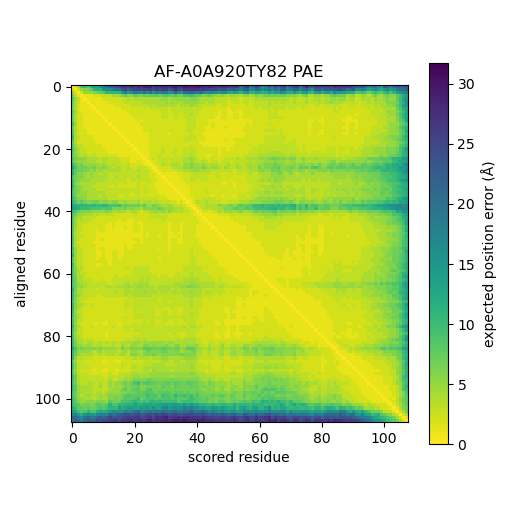-12.963 -5.362 1.00 89.06 94 VAL A C 1
ATOM 763 O O . VAL A 1 94 ? -0.450 -13.453 -6.294 1.00 89.06 94 VAL A O 1
ATOM 766 N N . ASP A 1 95 ? -2.216 -12.279 -5.561 1.00 89.06 95 ASP A N 1
ATOM 767 C CA . ASP A 1 95 ? -2.836 -12.093 -6.874 1.00 89.06 95 ASP A CA 1
ATOM 768 C C . ASP A 1 95 ? -1.890 -11.410 -7.863 1.00 89.06 95 ASP A C 1
ATOM 770 O O . ASP A 1 95 ? -1.868 -11.719 -9.061 1.00 89.06 95 ASP A O 1
ATOM 774 N N . SER A 1 96 ? -1.099 -10.459 -7.374 1.00 84.12 96 SER A N 1
ATOM 775 C CA . SER A 1 96 ? -0.122 -9.746 -8.187 1.00 84.12 96 SER A CA 1
ATOM 776 C C . SER A 1 96 ? 1.050 -10.637 -8.599 1.00 84.12 96 SER A C 1
ATOM 778 O O . SER A 1 96 ? 1.466 -10.584 -9.761 1.00 84.12 96 SER A O 1
ATOM 780 N N . ILE A 1 97 ? 1.545 -11.495 -7.700 1.00 83.62 97 ILE A N 1
ATOM 781 C CA . ILE A 1 97 ? 2.543 -12.527 -8.027 1.00 83.62 97 ILE A CA 1
ATOM 782 C C . ILE A 1 97 ? 1.974 -13.499 -9.060 1.00 83.62 97 ILE A C 1
ATOM 784 O O . ILE A 1 97 ? 2.622 -13.763 -10.072 1.00 83.62 97 ILE A O 1
ATOM 788 N N . ASP A 1 98 ? 0.751 -13.983 -8.869 1.00 84.38 98 ASP A N 1
ATOM 789 C CA . ASP A 1 98 ? 0.104 -14.910 -9.797 1.00 84.38 98 ASP A CA 1
ATOM 790 C C . ASP A 1 98 ? -0.055 -14.308 -11.196 1.00 84.38 98 ASP A C 1
ATOM 792 O O . ASP A 1 98 ? 0.198 -14.968 -12.212 1.00 84.38 98 ASP A O 1
ATOM 796 N N . LYS A 1 99 ? -0.440 -13.028 -11.277 1.00 83.00 99 LYS A N 1
ATOM 797 C CA . LYS A 1 99 ? -0.491 -12.279 -12.540 1.00 83.00 99 LYS A CA 1
ATOM 798 C C . LYS A 1 99 ? 0.901 -12.170 -13.172 1.00 83.00 99 LYS A C 1
ATOM 800 O O . LYS A 1 99 ? 1.021 -12.406 -14.374 1.00 83.00 99 LYS A O 1
ATOM 805 N N . LEU A 1 100 ? 1.944 -11.864 -12.393 1.00 78.56 100 LEU A N 1
ATOM 806 C CA . LEU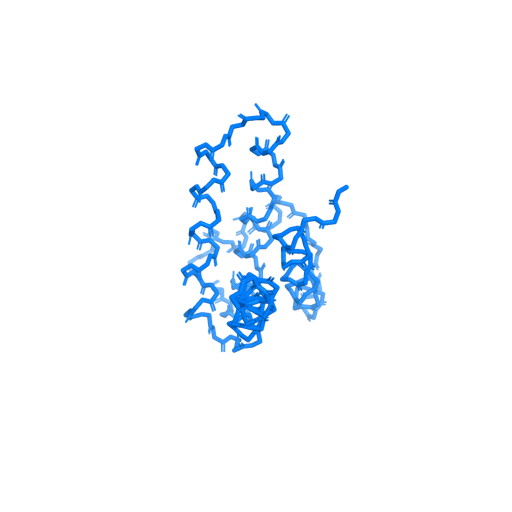 A 1 100 ? 3.331 -11.815 -12.877 1.00 78.56 100 LEU A CA 1
ATOM 807 C C . LEU A 1 100 ? 3.774 -13.167 -13.442 1.00 78.56 100 LEU A C 1
ATOM 809 O O . LEU A 1 100 ? 4.225 -13.223 -14.587 1.00 78.56 100 LEU A O 1
ATOM 813 N N . LEU A 1 101 ? 3.571 -14.247 -12.685 1.00 79.56 101 LEU A N 1
ATOM 814 C CA . LEU A 1 101 ? 3.915 -15.614 -13.077 1.00 79.56 101 LEU A CA 1
ATOM 815 C C . LEU A 1 101 ? 3.191 -16.039 -14.356 1.00 79.56 101 LEU A C 1
ATOM 817 O O . LEU A 1 101 ? 3.794 -16.645 -15.236 1.00 79.56 101 LEU A O 1
ATOM 821 N N . LYS A 1 102 ? 1.913 -15.680 -14.524 1.00 81.94 102 LYS A N 1
ATOM 822 C CA . LYS A 1 102 ? 1.157 -15.960 -15.758 1.00 81.94 102 LYS A CA 1
ATOM 823 C C . LYS A 1 102 ? 1.726 -15.245 -16.985 1.00 81.94 102 LYS A C 1
ATOM 825 O O . LYS A 1 102 ? 1.582 -15.751 -18.096 1.00 81.94 102 LYS A O 1
ATOM 830 N N . VAL A 1 103 ? 2.332 -14.070 -16.824 1.00 78.94 103 VAL A N 1
ATOM 831 C CA . VAL A 1 103 ? 2.931 -13.316 -17.938 1.00 78.94 103 VAL A CA 1
ATOM 832 C C . VAL A 1 103 ? 4.351 -13.801 -18.234 1.00 78.94 103 VAL A C 1
ATOM 834 O O . VAL A 1 103 ? 4.729 -13.878 -19.403 1.00 78.94 103 VAL A O 1
ATOM 837 N N . THR A 1 104 ? 5.125 -14.177 -17.214 1.00 70.62 104 THR A N 1
ATOM 838 C CA . THR A 1 104 ? 6.493 -14.695 -17.379 1.00 70.62 104 THR A CA 1
ATOM 839 C C . THR A 1 104 ? 6.514 -16.142 -17.871 1.00 70.62 104 THR A C 1
ATOM 841 O O . THR A 1 104 ? 7.294 -16.458 -18.767 1.00 70.62 104 THR A O 1
ATOM 844 N N . ASN A 1 105 ? 5.608 -16.998 -17.386 1.00 68.38 105 ASN A N 1
ATOM 845 C CA . ASN A 1 105 ? 5.511 -18.406 -17.795 1.00 68.38 105 ASN A CA 1
ATOM 846 C C . ASN A 1 105 ? 4.914 -18.606 -19.197 1.00 68.38 105 ASN A C 1
ATOM 848 O O . ASN A 1 105 ? 5.015 -19.695 -19.746 1.00 68.38 105 ASN A O 1
ATOM 852 N N . LYS A 1 106 ? 4.352 -17.568 -19.832 1.00 54.34 106 LYS A N 1
ATOM 853 C CA . LYS A 1 106 ? 3.946 -17.610 -21.253 1.00 54.34 106 LYS A CA 1
ATOM 854 C C . LYS A 1 106 ? 5.128 -17.657 -22.239 1.00 54.34 106 LYS A C 1
ATOM 856 O O . LYS A 1 106 ? 4.901 -17.621 -23.445 1.00 54.34 106 LYS A O 1
ATOM 861 N N . ARG A 1 107 ? 6.374 -17.690 -21.751 1.00 49.19 107 ARG A N 1
ATOM 862 C CA . ARG A 1 107 ? 7.604 -17.778 -22.559 1.00 49.19 107 ARG A CA 1
ATOM 863 C C . ARG A 1 107 ? 8.278 -19.162 -22.550 1.00 49.19 107 ARG A C 1
ATOM 865 O O . ARG A 1 107 ? 9.445 -19.234 -22.930 1.00 49.19 107 ARG A O 1
ATOM 872 N N . ILE A 1 108 ? 7.580 -20.228 -22.152 1.00 41.91 108 ILE A N 1
ATOM 873 C CA . ILE A 1 108 ? 8.062 -21.617 -22.284 1.00 41.91 108 ILE A CA 1
ATOM 874 C C . ILE A 1 108 ? 7.155 -22.380 -23.243 1.00 41.91 108 ILE A C 1
ATOM 876 O O . ILE A 1 108 ? 5.920 -22.292 -23.061 1.00 41.91 108 ILE A O 1
#

pLDDT: mean 89.65, std 11.14, range [35.78, 96.94]

Mean predicted aligned error: 4.61 Å

Radius of gyration: 14.57 Å; Cα contacts (8 Å, |Δi|>4): 100; chains: 1; bounding box: 32×36×45 Å